Protein AF-A0A8T2UGF9-F1 (afdb_monomer)

Secondary structure (DSSP, 8-state):
--------PPPP----PPTT---SHHHHHHHHHHHHHHHHHHHHHHHSTTGGGS-HHHHHHHHHHHHHHHHHHHHHHHHTT-TT--GGGTTHHHHHHHHHHTTTT-----

InterPro domains:
  IPR011598 Myc-type, basic helix-loop-helix (bHLH) domain [PF00010] (30-71)
  IPR011598 Myc-type, basic helix-loop-helix (bHLH) domain [PS50888] (21-70)
  IPR011598 Myc-type, basic helix-loop-helix (bHLH) domain [SM00353] (27-76)
  IPR036638 Helix-loop-helix DNA-binding domain superfamily [G3DSA:4.10.280.10] (16-81)
  IPR036638 Helix-loop-helix DNA-binding domain superfamily [SSF47459] (25-80)
  IPR045843 Transcription factor IND-like [PTHR45914] (6-81)

pLDDT: mean 74.09, std 18.33, range [36.03, 96.44]

Solvent-accessible surface area (backbone atoms only — not comparable to full-atom values): 7096 Å² total; per-residue (Å²): 133,89,77,89,83,79,84,82,74,79,74,79,77,76,75,77,72,68,87,90,64,71,84,48,70,67,50,47,51,52,48,54,54,51,50,57,51,51,53,52,51,56,55,49,33,74,75,34,86,78,26,82,83,47,55,74,68,59,35,55,53,51,43,55,53,50,53,53,49,52,50,49,55,50,47,54,65,51,48,77,72,40,94,76,68,7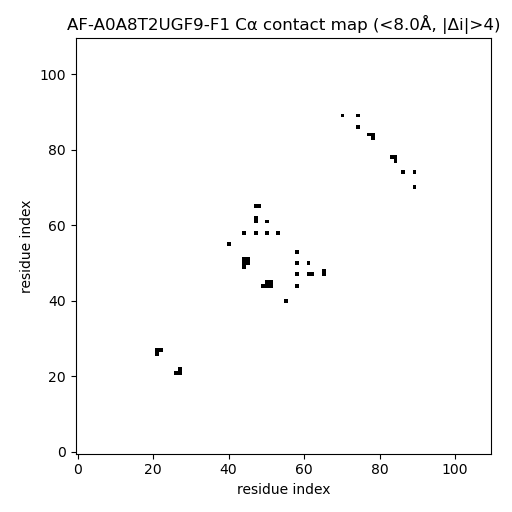1,83,55,79,73,54,55,56,56,60,54,56,58,60,56,64,74,64,77,76,85,79,82,87,128

Structure (mmCIF, N/CA/C/O backbone):
data_AF-A0A8T2UGF9-F1
#
_entry.id   AF-A0A8T2UGF9-F1
#
loop_
_atom_site.group_PDB
_atom_site.id
_atom_site.type_symbol
_atom_site.label_atom_id
_atom_site.label_alt_id
_atom_site.label_comp_id
_atom_site.label_asym_id
_atom_site.label_entity_id
_atom_site.label_seq_id
_atom_site.pdbx_PDB_ins_code
_atom_site.Cartn_x
_atom_site.Cartn_y
_atom_site.Cartn_z
_atom_site.occupancy
_atom_site.B_iso_or_equiv
_atom_site.auth_seq_id
_atom_site.auth_comp_id
_atom_site.auth_asym_id
_atom_site.auth_atom_id
_atom_site.pdbx_PDB_model_num
ATOM 1 N N . MET A 1 1 ? 39.434 -21.240 -66.856 1.00 39.94 1 MET A N 1
ATOM 2 C CA . MET A 1 1 ? 39.458 -20.000 -66.053 1.00 39.94 1 MET A CA 1
ATOM 3 C C . MET A 1 1 ? 37.994 -19.641 -65.852 1.00 39.94 1 MET A C 1
ATOM 5 O O . MET A 1 1 ? 37.311 -19.558 -66.860 1.00 39.94 1 MET A O 1
ATOM 9 N N . GLN A 1 2 ? 37.458 -19.944 -64.661 1.00 36.03 2 GLN A N 1
ATOM 10 C CA . GLN A 1 2 ? 37.145 -18.942 -63.613 1.00 36.03 2 GLN A CA 1
ATOM 11 C C . GLN A 1 2 ? 35.911 -18.123 -64.057 1.00 36.03 2 GLN A C 1
ATOM 13 O O . GLN A 1 2 ? 35.938 -17.584 -65.153 1.00 36.03 2 GLN A O 1
ATOM 18 N N . GLU A 1 3 ? 34.767 -18.060 -63.375 1.00 44.41 3 GLU A N 1
ATOM 19 C CA . GLU A 1 3 ? 34.441 -18.090 -61.937 1.00 44.41 3 GLU A CA 1
ATOM 20 C C . GLU A 1 3 ? 32.901 -18.277 -61.810 1.00 44.41 3 GLU A C 1
ATOM 22 O O . GLU A 1 3 ? 32.143 -17.69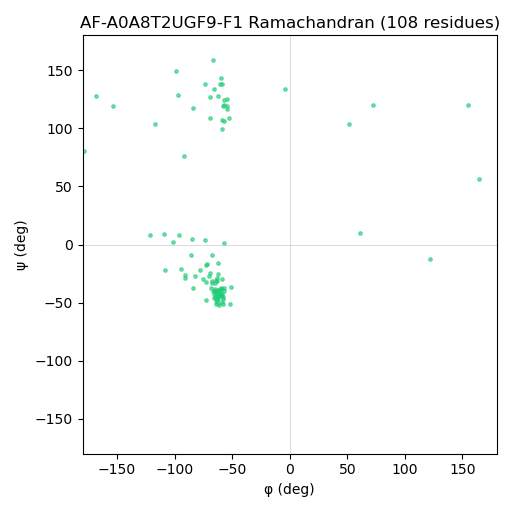3 -62.582 1.00 44.41 3 GLU A O 1
ATOM 27 N N . GLU A 1 4 ? 32.419 -19.261 -61.040 1.00 52.06 4 GLU A N 1
ATOM 28 C CA . GLU A 1 4 ? 31.594 -19.083 -59.820 1.00 52.06 4 GLU A CA 1
ATOM 29 C C . GLU A 1 4 ? 31.357 -17.625 -59.376 1.00 52.06 4 GLU A C 1
ATOM 31 O O . GLU A 1 4 ? 32.304 -16.862 -59.246 1.00 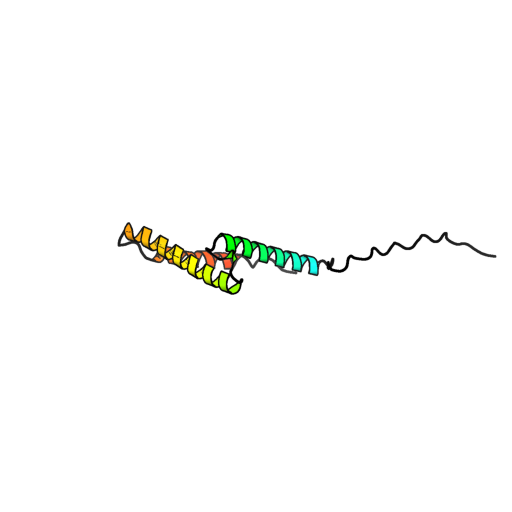52.06 4 GLU A O 1
ATOM 36 N N . ASP A 1 5 ? 30.110 -17.266 -59.051 1.00 42.59 5 ASP A N 1
ATOM 37 C CA . ASP A 1 5 ? 29.716 -16.895 -57.675 1.00 42.59 5 ASP A CA 1
ATOM 38 C C . ASP A 1 5 ? 28.488 -15.955 -57.631 1.00 42.59 5 ASP A C 1
ATOM 40 O O . ASP A 1 5 ? 28.465 -14.843 -58.154 1.00 42.59 5 ASP A O 1
ATOM 44 N N . SER A 1 6 ? 27.452 -16.469 -56.963 1.00 50.06 6 SER A N 1
ATOM 45 C CA . SER A 1 6 ? 26.598 -15.773 -55.994 1.00 50.06 6 SER A CA 1
ATOM 46 C C . SER A 1 6 ? 25.957 -14.427 -56.371 1.00 50.06 6 SER A C 1
ATOM 48 O O . SER A 1 6 ? 26.525 -13.344 -56.243 1.00 50.06 6 SER A O 1
ATOM 50 N N . VAL A 1 7 ? 24.654 -14.481 -56.669 1.00 63.22 7 VAL A N 1
ATOM 51 C CA . VAL A 1 7 ? 23.761 -13.323 -56.505 1.00 63.22 7 VAL A CA 1
ATOM 52 C C . VAL A 1 7 ? 23.825 -12.870 -55.036 1.00 63.22 7 VAL A C 1
ATOM 54 O O . VAL A 1 7 ? 23.455 -13.653 -54.154 1.00 63.22 7 VAL A O 1
ATOM 57 N N . PRO A 1 8 ? 24.228 -11.623 -54.725 1.00 57.78 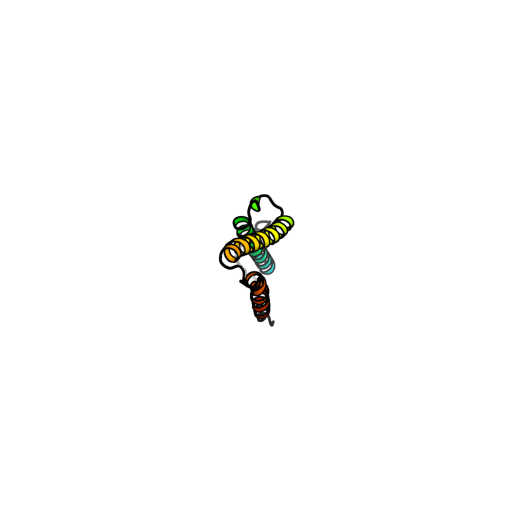8 PRO A N 1
ATOM 58 C CA . PRO A 1 8 ? 24.304 -11.172 -53.346 1.00 57.78 8 PRO A CA 1
ATOM 59 C C . PRO A 1 8 ? 22.888 -11.037 -52.778 1.00 57.78 8 PRO A C 1
ATOM 61 O O . PRO A 1 8 ? 22.124 -10.135 -53.129 1.00 57.78 8 PRO A O 1
ATOM 64 N N . LYS A 1 9 ? 22.522 -11.952 -51.875 1.00 60.22 9 LYS A N 1
ATOM 65 C CA . LYS A 1 9 ? 21.305 -11.844 -51.065 1.00 60.22 9 LYS A CA 1
ATOM 66 C C . LYS A 1 9 ? 21.422 -10.582 -50.197 1.00 60.22 9 LYS A C 1
ATOM 68 O O . LYS A 1 9 ? 22.434 -10.434 -49.506 1.00 60.22 9 LYS A O 1
ATOM 73 N N . PRO A 1 10 ? 20.429 -9.674 -50.203 1.00 67.06 10 PRO A N 1
ATOM 74 C CA . PRO A 1 10 ? 20.515 -8.443 -49.429 1.00 67.06 10 PRO A CA 1
ATOM 75 C C . PRO A 1 10 ? 20.703 -8.772 -47.938 1.00 67.06 10 PRO A C 1
ATOM 77 O O . PRO A 1 10 ? 20.065 -9.704 -47.433 1.00 67.06 10 PRO A O 1
ATOM 80 N N . PRO A 1 11 ? 21.580 -8.041 -47.225 1.00 66.94 11 PRO A N 1
ATOM 81 C CA . PRO A 1 11 ? 21.839 -8.296 -45.817 1.00 66.94 11 PRO A CA 1
ATOM 82 C C . PRO A 1 11 ? 20.539 -8.148 -45.015 1.00 66.94 11 PRO A C 1
ATOM 84 O O . PRO A 1 11 ? 19.732 -7.265 -45.326 1.00 66.94 11 PRO A O 1
ATOM 87 N N . PRO A 1 12 ? 20.317 -8.977 -43.976 1.00 62.41 12 PRO A N 1
ATOM 88 C CA . PRO A 1 12 ? 19.142 -8.853 -43.128 1.00 62.41 12 PRO A CA 1
ATOM 89 C C . PRO A 1 12 ? 19.089 -7.426 -42.595 1.00 62.41 12 PRO A C 1
ATOM 91 O O . PRO A 1 12 ? 20.018 -6.955 -41.932 1.00 62.41 12 PRO A O 1
ATOM 94 N N . THR A 1 13 ? 18.006 -6.723 -42.924 1.00 59.66 13 THR A N 1
ATOM 95 C CA . THR A 1 13 ? 17.740 -5.377 -42.435 1.00 59.66 13 THR A CA 1
ATOM 96 C C . THR A 1 13 ? 17.841 -5.415 -40.918 1.00 59.66 13 THR A C 1
ATOM 98 O O . THR A 1 13 ? 16.996 -6.020 -40.254 1.00 59.66 13 THR A O 1
ATOM 101 N N . LYS A 1 14 ? 18.899 -4.815 -40.360 1.00 61.19 14 LYS A N 1
ATOM 102 C CA . LYS A 1 14 ? 19.040 -4.629 -38.917 1.00 61.19 14 LYS A CA 1
ATOM 103 C C . LYS A 1 14 ? 17.840 -3.804 -38.476 1.00 61.19 14 LYS A C 1
ATOM 105 O O . LYS A 1 14 ? 17.819 -2.590 -38.668 1.00 61.19 14 LYS A O 1
ATOM 110 N N . VAL A 1 15 ? 16.821 -4.474 -37.939 1.00 62.56 15 VAL A N 1
ATOM 111 C CA . VAL A 1 15 ? 15.660 -3.827 -37.337 1.00 62.56 15 VAL A CA 1
ATOM 112 C C . VAL A 1 15 ? 16.222 -2.921 -36.255 1.00 62.56 15 VAL A C 1
ATOM 114 O O . VAL A 1 15 ? 16.745 -3.387 -35.240 1.00 62.56 15 VAL A O 1
ATOM 117 N N . ARG A 1 16 ? 16.205 -1.615 -36.523 1.00 60.06 16 ARG A N 1
ATOM 118 C CA . ARG A 1 16 ? 16.650 -0.599 -35.582 1.00 60.06 16 ARG A CA 1
ATOM 119 C C . ARG A 1 16 ? 15.791 -0.762 -34.340 1.00 60.06 16 ARG A C 1
ATOM 121 O O . ARG A 1 16 ? 14.595 -0.478 -34.368 1.00 60.06 16 ARG A O 1
ATOM 128 N N . ARG A 1 17 ? 16.388 -1.299 -33.274 1.00 60.88 17 ARG A N 1
ATOM 129 C CA . ARG A 1 17 ? 15.694 -1.470 -32.001 1.00 60.88 17 ARG A CA 1
ATOM 130 C C . ARG A 1 17 ? 15.200 -0.090 -31.579 1.00 60.88 17 ARG A C 1
ATOM 132 O O . ARG A 1 17 ? 15.985 0.857 -31.551 1.00 60.88 17 ARG A O 1
ATOM 139 N N . LYS A 1 18 ? 13.893 0.039 -31.331 1.00 60.62 18 LYS A N 1
ATOM 140 C CA . LYS A 1 18 ? 13.308 1.278 -30.810 1.00 60.62 18 LYS A CA 1
ATOM 141 C C . LYS A 1 18 ? 14.068 1.629 -29.529 1.00 60.62 18 LYS A C 1
ATOM 143 O O . LYS A 1 18 ? 14.084 0.843 -28.584 1.00 60.62 18 LYS A O 1
ATOM 148 N N . HIS A 1 19 ? 14.756 2.768 -29.542 1.00 54.19 19 HIS A N 1
ATOM 149 C CA . HIS A 1 19 ? 15.461 3.285 -28.375 1.00 54.19 19 HIS A CA 1
ATOM 150 C C . HIS A 1 19 ? 14.474 3.384 -27.203 1.00 54.19 19 HIS A C 1
ATOM 152 O O . HIS A 1 19 ? 13.421 4.000 -27.344 1.00 54.19 19 HIS A O 1
ATOM 158 N N . GLY A 1 20 ? 14.808 2.764 -26.067 1.00 64.81 20 GLY A N 1
ATOM 159 C CA . GLY A 1 20 ? 14.108 2.971 -24.794 1.00 64.81 20 GLY A CA 1
ATOM 160 C C . GLY A 1 20 ? 13.493 1.736 -24.132 1.00 64.81 20 GLY A C 1
ATOM 161 O O . GLY A 1 20 ? 13.142 1.812 -22.960 1.00 64.81 20 GLY A O 1
ATOM 162 N N . THR A 1 21 ? 13.387 0.587 -24.806 1.00 63.97 21 THR A N 1
ATOM 163 C CA . THR A 1 21 ? 12.919 -0.653 -24.158 1.00 63.97 21 THR A CA 1
ATOM 164 C C . THR A 1 21 ? 14.032 -1.681 -24.192 1.00 63.97 21 THR A C 1
ATOM 166 O O . THR A 1 21 ? 14.326 -2.265 -25.234 1.00 63.97 21 THR A O 1
ATOM 169 N N . ALA A 1 22 ? 14.691 -1.874 -23.052 1.00 69.75 22 ALA A N 1
ATOM 170 C CA . ALA A 1 22 ? 15.589 -3.001 -22.891 1.00 69.75 22 ALA A CA 1
ATOM 171 C C . ALA A 1 22 ? 14.771 -4.286 -23.134 1.00 69.75 22 ALA A C 1
ATOM 173 O O . ALA A 1 22 ? 13.737 -4.510 -22.508 1.00 69.75 22 ALA A O 1
ATOM 174 N N . MET A 1 23 ? 15.174 -5.057 -24.146 1.00 79.50 23 MET A N 1
ATOM 175 C CA . MET A 1 23 ? 14.538 -6.327 -24.533 1.00 79.50 23 MET A CA 1
ATOM 176 C C . MET A 1 23 ? 15.261 -7.526 -23.913 1.00 79.50 23 MET A C 1
ATOM 178 O O . MET A 1 23 ? 15.016 -8.667 -24.293 1.00 79.50 23 MET A O 1
ATOM 182 N N . ASP A 1 24 ? 16.208 -7.258 -23.019 1.00 86.81 24 ASP A N 1
ATOM 183 C CA . ASP A 1 24 ? 16.960 -8.293 -22.335 1.00 86.81 24 ASP A CA 1
ATOM 184 C C . ASP A 1 24 ? 16.069 -8.969 -21.271 1.00 86.81 24 ASP A C 1
ATOM 186 O O . ASP A 1 24 ? 15.346 -8.256 -20.560 1.00 86.81 24 ASP A O 1
ATOM 190 N N . PRO A 1 25 ? 16.100 -10.306 -21.125 1.00 86.75 25 PRO A N 1
ATOM 191 C CA . PRO A 1 25 ? 15.287 -11.020 -20.141 1.00 86.75 25 PRO A CA 1
ATOM 192 C C . PRO A 1 25 ? 15.402 -10.465 -18.715 1.00 86.75 25 PRO A C 1
ATOM 194 O O . PRO A 1 25 ? 14.393 -10.375 -18.012 1.00 86.75 25 PRO A O 1
ATOM 197 N N . GLN A 1 26 ? 16.589 -10.018 -18.292 1.00 90.44 26 GLN A N 1
ATOM 198 C CA . GLN A 1 26 ? 16.809 -9.428 -16.970 1.00 90.44 26 GLN A CA 1
ATOM 199 C C . GLN A 1 26 ? 16.079 -8.091 -16.826 1.00 90.44 26 GLN A C 1
ATOM 201 O O . GLN A 1 26 ? 15.477 -7.808 -15.788 1.00 90.44 26 GLN A O 1
ATOM 206 N N . SER A 1 27 ? 16.088 -7.273 -17.877 1.00 90.50 27 SER A N 1
ATOM 207 C CA . SER A 1 27 ? 15.384 -5.989 -17.887 1.00 90.50 27 SER A CA 1
ATOM 208 C C . SER A 1 27 ? 13.860 -6.148 -17.881 1.00 90.50 27 SER A C 1
ATOM 210 O O . SER A 1 27 ? 13.167 -5.412 -17.173 1.00 90.50 27 SER A O 1
ATOM 212 N N . ILE A 1 28 ? 13.341 -7.158 -18.588 1.00 89.06 28 ILE A N 1
ATOM 213 C CA . ILE A 1 28 ? 11.921 -7.532 -18.572 1.00 89.06 28 ILE A CA 1
ATOM 214 C C . ILE A 1 28 ? 11.531 -8.013 -17.171 1.00 89.06 28 ILE A C 1
ATOM 216 O O . ILE A 1 28 ? 10.574 -7.503 -16.593 1.00 89.06 28 ILE A O 1
ATOM 220 N N . ALA A 1 29 ? 12.319 -8.912 -16.573 1.00 92.62 29 ALA A N 1
ATOM 221 C CA . ALA A 1 29 ? 12.089 -9.391 -15.212 1.00 92.62 29 ALA A CA 1
ATOM 222 C C . ALA A 1 29 ? 12.094 -8.246 -14.183 1.00 92.62 29 ALA A C 1
ATOM 224 O O . ALA A 1 29 ? 11.225 -8.187 -13.310 1.00 92.62 29 ALA A O 1
ATOM 225 N N . ALA A 1 30 ? 13.033 -7.302 -14.293 1.00 94.06 30 ALA A N 1
ATOM 226 C CA . ALA A 1 30 ? 13.086 -6.124 -13.430 1.00 94.06 30 ALA A CA 1
ATOM 227 C C . ALA A 1 30 ? 11.838 -5.238 -13.580 1.00 94.06 30 ALA A C 1
ATOM 229 O O . ALA A 1 30 ? 11.295 -4.766 -12.578 1.00 94.06 30 ALA A O 1
ATOM 230 N N . ARG A 1 31 ? 11.347 -5.044 -14.809 1.00 93.75 31 ARG A N 1
ATOM 231 C CA . ARG A 1 31 ? 10.110 -4.305 -15.079 1.00 93.75 31 ARG A CA 1
ATOM 232 C C . ARG A 1 31 ? 8.899 -4.984 -14.442 1.00 93.75 31 ARG A C 1
ATOM 234 O O . ARG A 1 31 ? 8.187 -4.329 -13.690 1.00 93.75 31 ARG A O 1
ATOM 241 N N . THR A 1 32 ? 8.721 -6.287 -14.650 1.00 93.94 32 THR A N 1
ATOM 242 C CA . THR A 1 32 ? 7.610 -7.042 -14.051 1.00 93.94 32 THR A CA 1
ATOM 243 C C . THR A 1 32 ? 7.643 -6.992 -12.521 1.00 93.94 32 THR A C 1
ATOM 245 O O . THR A 1 32 ? 6.599 -6.864 -11.886 1.00 93.94 32 THR A O 1
ATOM 248 N N . ARG A 1 33 ? 8.830 -7.035 -11.895 1.00 95.44 33 ARG A N 1
ATOM 249 C CA . ARG A 1 33 ? 8.966 -6.845 -10.436 1.00 95.44 33 ARG A CA 1
ATOM 250 C C . ARG A 1 33 ? 8.464 -5.468 -9.989 1.00 95.44 33 ARG A C 1
ATOM 252 O O . ARG A 1 33 ? 7.748 -5.385 -8.994 1.00 95.44 33 ARG A O 1
ATOM 259 N N . ARG A 1 34 ? 8.810 -4.403 -10.722 1.00 95.56 34 ARG A N 1
ATOM 260 C CA . ARG A 1 34 ? 8.348 -3.033 -10.434 1.00 95.56 34 ARG A CA 1
ATOM 261 C C . ARG A 1 34 ? 6.843 -2.883 -10.632 1.00 95.56 34 ARG A C 1
ATOM 263 O O . ARG A 1 34 ? 6.199 -2.293 -9.778 1.00 95.56 34 ARG A O 1
ATOM 270 N N . GLU A 1 35 ? 6.289 -3.450 -11.700 1.00 96.19 35 GLU A N 1
ATOM 271 C CA . GLU A 1 35 ? 4.844 -3.440 -11.970 1.00 96.19 35 GLU A CA 1
ATOM 272 C C . GLU A 1 35 ? 4.074 -4.110 -10.824 1.00 96.19 35 GLU A C 1
ATOM 274 O O . GLU A 1 35 ? 3.208 -3.478 -10.225 1.00 96.19 35 GLU A O 1
ATOM 279 N N . ARG A 1 36 ? 4.497 -5.309 -10.395 1.00 96.25 36 ARG A N 1
ATOM 280 C CA . ARG A 1 36 ? 3.916 -5.994 -9.224 1.00 96.25 36 ARG A CA 1
ATOM 281 C C . ARG A 1 36 ? 3.990 -5.155 -7.949 1.00 96.25 36 ARG A C 1
ATOM 283 O O . ARG A 1 36 ? 3.052 -5.164 -7.157 1.00 96.25 36 ARG A O 1
ATOM 290 N N . PHE A 1 37 ? 5.101 -4.452 -7.722 1.00 94.88 37 PHE A N 1
ATOM 291 C CA . PHE A 1 37 ? 5.221 -3.549 -6.578 1.00 94.88 37 PHE A CA 1
ATOM 292 C C . PHE A 1 37 ? 4.218 -2.395 -6.688 1.00 94.88 37 P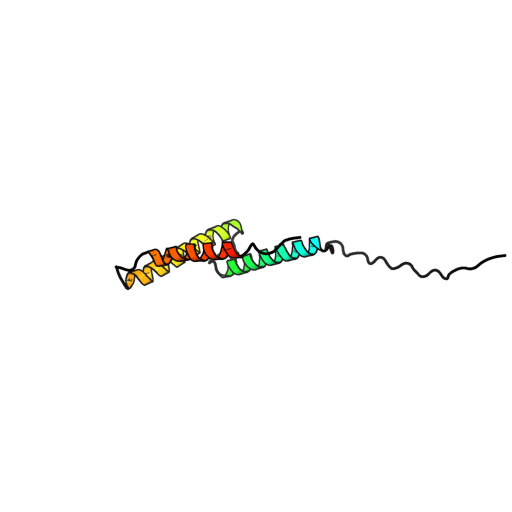HE A C 1
ATOM 294 O O . PHE A 1 37 ? 3.437 -2.177 -5.766 1.00 94.88 37 PHE A O 1
ATOM 301 N N . SER A 1 38 ? 4.175 -1.706 -7.829 1.00 95.44 38 SER A N 1
ATOM 302 C CA . SER A 1 38 ? 3.244 -0.602 -8.072 1.00 95.44 38 SER A CA 1
ATOM 303 C C . SER A 1 38 ? 1.777 -1.016 -7.940 1.00 95.44 38 SER A C 1
ATOM 305 O O . SER A 1 38 ? 0.994 -0.259 -7.373 1.00 95.44 38 SER A O 1
ATOM 307 N N . ASP A 1 39 ? 1.401 -2.211 -8.390 1.00 96.44 39 ASP A N 1
ATOM 308 C CA . ASP A 1 39 ? 0.032 -2.720 -8.265 1.00 96.44 39 ASP A CA 1
ATOM 309 C C . ASP A 1 39 ? -0.372 -2.941 -6.803 1.00 96.44 39 ASP A C 1
ATOM 311 O O . ASP A 1 39 ? -1.484 -2.590 -6.393 1.00 96.44 39 ASP A O 1
ATOM 315 N N . ARG A 1 40 ? 0.550 -3.458 -5.981 1.00 95.06 40 ARG A N 1
ATOM 316 C CA . ARG A 1 40 ? 0.331 -3.613 -4.535 1.00 95.06 40 ARG A CA 1
ATOM 317 C C . ARG A 1 40 ? 0.169 -2.261 -3.846 1.00 95.06 40 ARG A C 1
ATOM 319 O O . ARG A 1 40 ? -0.733 -2.115 -3.028 1.00 95.06 40 ARG A O 1
ATOM 326 N N . ILE A 1 41 ? 0.974 -1.264 -4.221 1.00 95.00 41 ILE A N 1
ATOM 327 C CA . ILE A 1 41 ? 0.846 0.105 -3.698 1.00 95.00 41 ILE A CA 1
ATOM 328 C C . ILE A 1 41 ? -0.502 0.721 -4.094 1.00 95.00 41 ILE A C 1
ATOM 330 O O . ILE A 1 41 ? -1.196 1.252 -3.235 1.00 95.00 41 ILE A O 1
ATOM 334 N N . ARG A 1 42 ? -0.940 0.579 -5.352 1.00 94.25 42 ARG A N 1
ATOM 335 C CA . ARG A 1 42 ? -2.264 1.061 -5.799 1.00 94.25 42 ARG A CA 1
ATOM 336 C C . ARG A 1 42 ? -3.415 0.388 -5.060 1.00 94.25 42 ARG A C 1
ATOM 338 O O . ARG A 1 42 ? -4.409 1.032 -4.742 1.00 94.25 42 ARG A O 1
ATOM 345 N N . THR A 1 43 ? -3.298 -0.913 -4.805 1.00 95.06 43 THR A N 1
ATOM 346 C CA . THR A 1 43 ? -4.299 -1.652 -4.025 1.00 95.06 43 THR A CA 1
ATOM 347 C C . THR A 1 43 ? -4.363 -1.110 -2.603 1.00 95.06 43 THR A C 1
ATOM 349 O O . THR A 1 43 ? -5.451 -0.836 -2.105 1.00 95.06 43 THR A O 1
ATOM 352 N N . LEU A 1 44 ? -3.206 -0.875 -1.984 1.00 94.88 44 LEU A N 1
ATOM 353 C CA . LEU A 1 44 ? -3.122 -0.302 -0.647 1.00 94.88 44 LEU A CA 1
ATOM 354 C C . LEU A 1 44 ? -3.741 1.103 -0.572 1.00 94.88 44 LEU A C 1
ATOM 356 O O . LEU A 1 44 ? -4.517 1.378 0.338 1.00 94.88 44 LEU A O 1
ATOM 360 N N . GLN A 1 45 ? -3.490 1.956 -1.570 1.00 94.31 45 GLN A N 1
ATOM 361 C CA . GLN A 1 45 ? -4.069 3.304 -1.648 1.00 94.31 45 GLN A CA 1
ATOM 362 C C . GLN A 1 45 ? -5.603 3.319 -1.658 1.00 94.31 45 GLN A C 1
ATOM 364 O O . GLN A 1 45 ? -6.201 4.275 -1.181 1.00 94.31 45 GLN A O 1
ATOM 369 N N . ARG A 1 46 ? -6.253 2.274 -2.184 1.00 93.25 46 ARG A N 1
ATOM 370 C CA . ARG A 1 46 ? -7.724 2.166 -2.200 1.00 93.25 46 ARG A CA 1
ATOM 371 C C . ARG A 1 46 ? -8.315 1.752 -0.855 1.00 93.25 46 ARG A C 1
ATOM 373 O O . ARG A 1 46 ? -9.500 1.968 -0.631 1.00 93.25 46 ARG A O 1
ATOM 380 N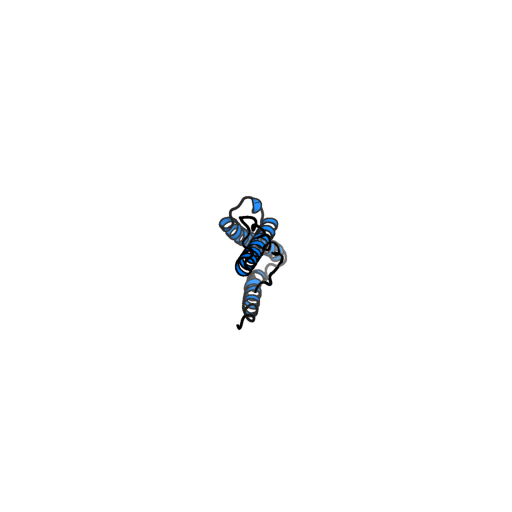 N . LEU A 1 47 ? -7.515 1.117 -0.002 1.00 93.75 47 LEU A N 1
ATOM 381 C CA . LEU A 1 47 ? -7.943 0.629 1.309 1.00 93.75 47 LEU A CA 1
ATOM 382 C C . LEU A 1 47 ? -7.724 1.668 2.408 1.00 93.75 47 LEU A C 1
ATOM 384 O O . LEU A 1 47 ? -8.440 1.661 3.404 1.00 93.75 47 LEU A O 1
ATOM 388 N N . VAL A 1 48 ? -6.730 2.539 2.239 1.00 91.25 48 VAL A N 1
ATOM 389 C CA . VAL A 1 48 ? -6.333 3.514 3.255 1.00 91.25 48 VAL A CA 1
ATOM 390 C C . VAL A 1 48 ? -6.984 4.868 2.957 1.00 91.25 48 VAL A C 1
ATOM 392 O O . VAL A 1 48 ? -6.856 5.381 1.841 1.00 91.25 48 VAL A O 1
ATOM 395 N N . PRO A 1 49 ? -7.663 5.490 3.933 1.00 90.56 49 PRO A N 1
ATOM 396 C CA . PRO A 1 49 ? -8.254 6.808 3.742 1.00 90.56 49 PRO A CA 1
ATOM 397 C C . PRO A 1 49 ? -7.177 7.846 3.396 1.00 90.56 49 PRO A C 1
ATOM 399 O O . PRO A 1 49 ? -6.101 7.858 3.982 1.00 90.56 49 PRO A O 1
ATOM 402 N N . ASN A 1 50 ? -7.473 8.735 2.443 1.00 88.38 50 ASN A N 1
ATOM 403 C CA . ASN A 1 50 ? -6.589 9.821 1.981 1.00 88.38 50 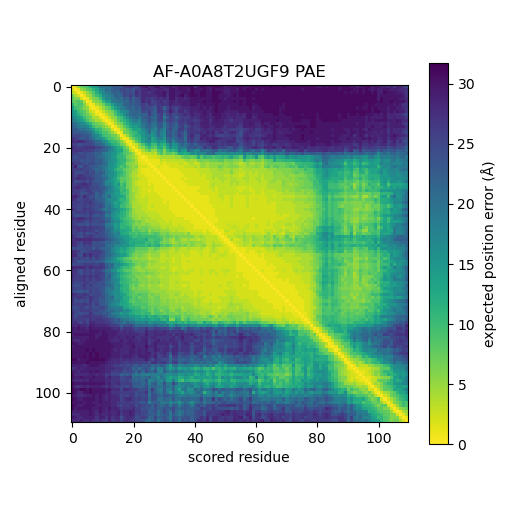ASN A CA 1
ATOM 404 C C . ASN A 1 50 ? -5.233 9.399 1.369 1.00 88.38 50 ASN A C 1
ATOM 406 O O . ASN A 1 50 ? -4.404 10.263 1.079 1.00 88.38 50 ASN A O 1
ATOM 410 N N . ALA A 1 51 ? -5.007 8.112 1.099 1.00 87.44 51 ALA A N 1
ATOM 411 C CA . ALA A 1 51 ? -3.707 7.609 0.652 1.00 87.44 51 ALA A CA 1
ATOM 412 C C . ALA A 1 51 ? -3.310 7.964 -0.792 1.00 87.44 51 ALA A C 1
ATOM 414 O O . ALA A 1 51 ? -2.129 7.906 -1.132 1.00 87.44 51 ALA A O 1
ATOM 415 N N . GLU A 1 52 ? -4.255 8.363 -1.645 1.00 87.19 52 GLU A N 1
ATOM 416 C CA . GLU A 1 52 ? -3.986 8.719 -3.049 1.00 87.19 52 GLU A CA 1
ATOM 417 C C . GLU A 1 52 ? -3.038 9.923 -3.196 1.00 87.19 52 GLU A C 1
ATOM 419 O O . GLU A 1 52 ? -2.332 10.053 -4.194 1.00 87.19 52 GLU A O 1
ATOM 424 N N . ARG A 1 53 ? -2.990 10.797 -2.184 1.00 87.81 53 ARG A N 1
ATOM 425 C CA . ARG A 1 53 ? -2.214 12.047 -2.204 1.00 87.81 53 ARG A CA 1
ATOM 426 C C . ARG A 1 53 ? -0.892 11.960 -1.438 1.00 87.81 53 ARG A C 1
ATOM 428 O O . ARG A 1 53 ? -0.204 12.972 -1.324 1.00 87.81 53 ARG A O 1
ATOM 435 N N . LEU A 1 54 ? -0.561 10.794 -0.887 1.00 91.56 54 LEU A N 1
ATOM 436 C CA . LEU A 1 54 ? 0.607 10.595 -0.030 1.00 91.56 54 LEU A CA 1
ATOM 437 C C . LEU A 1 54 ? 1.772 9.988 -0.804 1.00 91.56 54 LEU A C 1
ATOM 439 O O . LEU A 1 54 ? 1.584 9.191 -1.726 1.00 91.56 54 LEU A O 1
ATOM 443 N N . ASP A 1 55 ? 2.989 10.321 -0.384 1.00 94.56 55 ASP A N 1
ATOM 444 C CA . ASP A 1 55 ? 4.174 9.581 -0.798 1.00 94.56 55 ASP A CA 1
ATOM 445 C C . ASP A 1 55 ? 4.158 8.157 -0.220 1.00 94.56 55 ASP A C 1
ATOM 447 O O . ASP A 1 55 ? 3.487 7.868 0.773 1.00 94.56 55 ASP A O 1
ATOM 451 N N . THR A 1 56 ? 4.915 7.247 -0.836 1.00 93.44 56 THR A N 1
ATOM 452 C CA . THR A 1 56 ? 4.922 5.831 -0.448 1.00 93.44 56 THR A CA 1
ATOM 453 C C . THR A 1 56 ? 5.286 5.625 1.021 1.00 93.44 56 THR A C 1
ATOM 455 O O . THR A 1 56 ? 4.726 4.740 1.659 1.00 93.44 56 THR A O 1
ATOM 458 N N . VAL A 1 57 ? 6.208 6.417 1.574 1.00 95.31 57 VAL A N 1
ATOM 459 C CA . VAL A 1 57 ? 6.664 6.244 2.959 1.00 95.31 57 VAL A CA 1
ATOM 460 C C . VAL A 1 57 ? 5.571 6.695 3.923 1.00 95.31 57 VAL A C 1
ATOM 462 O O . VAL A 1 57 ? 5.192 5.933 4.813 1.00 95.31 57 VAL A O 1
ATOM 465 N N . SER A 1 58 ? 4.993 7.874 3.695 1.00 94.94 58 SER A N 1
ATOM 466 C CA . SER A 1 58 ? 3.870 8.372 4.494 1.00 94.94 58 SER A CA 1
ATOM 467 C C . SER A 1 58 ? 2.632 7.483 4.380 1.00 94.94 58 SER A C 1
ATOM 469 O O . SER A 1 58 ? 1.978 7.226 5.387 1.00 94.94 58 SER A O 1
ATOM 471 N N . MET A 1 59 ? 2.324 6.949 3.192 1.00 95.88 59 MET A N 1
ATOM 472 C CA . MET A 1 59 ? 1.222 5.999 2.988 1.00 95.88 59 MET A CA 1
ATOM 473 C C . MET A 1 59 ? 1.411 4.734 3.833 1.00 95.88 59 MET A C 1
ATOM 475 O O . MET A 1 59 ? 0.454 4.257 4.444 1.00 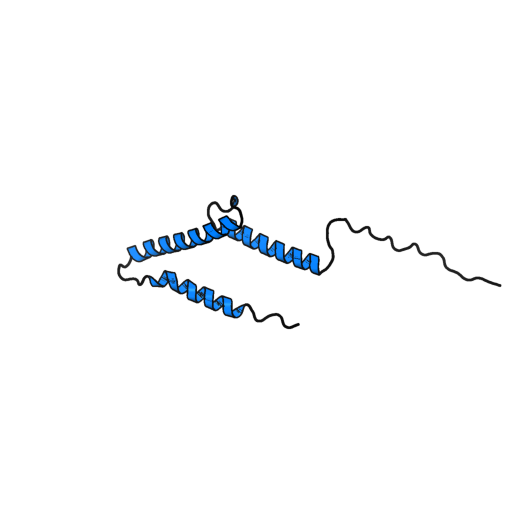95.88 59 MET A O 1
ATOM 479 N N . LEU A 1 60 ? 2.628 4.185 3.897 1.00 96.00 60 LEU A N 1
ATOM 480 C CA . LEU A 1 60 ? 2.913 3.015 4.733 1.00 96.00 60 LEU A CA 1
ATOM 481 C C . LEU A 1 60 ? 2.748 3.334 6.227 1.00 96.00 60 LEU A C 1
ATOM 483 O O . LEU A 1 60 ? 2.192 2.516 6.958 1.00 96.00 60 LEU A O 1
ATOM 487 N N . GLY A 1 61 ? 3.154 4.529 6.667 1.00 93.62 61 GLY A N 1
ATOM 488 C CA . GLY A 1 61 ? 2.912 5.006 8.034 1.00 93.62 61 GLY A CA 1
ATOM 489 C C . GLY A 1 61 ? 1.421 5.114 8.365 1.00 93.62 61 GLY A C 1
ATOM 490 O O . GLY A 1 61 ? 0.949 4.492 9.317 1.00 93.62 61 GLY A O 1
ATOM 491 N N . GLN A 1 62 ? 0.651 5.798 7.515 1.00 93.25 62 GLN A N 1
ATOM 492 C CA . GLN A 1 62 ? -0.797 5.945 7.702 1.00 93.25 62 GLN A CA 1
ATOM 493 C C . GLN A 1 62 ? -1.548 4.614 7.620 1.00 93.25 62 GLN A C 1
ATOM 495 O O . GLN A 1 62 ? -2.552 4.428 8.303 1.00 93.25 62 GLN A O 1
ATOM 500 N N . THR A 1 63 ? -1.057 3.655 6.832 1.00 94.81 63 THR A N 1
ATOM 501 C CA . THR A 1 63 ? -1.616 2.295 6.799 1.00 94.81 63 THR A CA 1
ATOM 502 C C . THR A 1 63 ? -1.565 1.658 8.185 1.00 94.81 63 THR A C 1
ATOM 504 O O . THR A 1 63 ? -2.556 1.093 8.644 1.00 94.81 63 THR A O 1
ATOM 507 N N . LEU A 1 64 ? -0.422 1.756 8.868 1.00 92.44 64 LEU A N 1
ATOM 508 C CA . LEU A 1 64 ? -0.250 1.191 10.204 1.00 92.44 64 LEU A CA 1
ATOM 509 C C . LEU A 1 64 ? -1.195 1.850 11.215 1.00 92.44 64 LEU A C 1
ATOM 511 O O . LEU A 1 64 ? -1.813 1.165 12.030 1.00 92.44 64 LEU A O 1
ATOM 515 N N . GLU A 1 65 ? -1.321 3.172 11.151 1.00 92.25 65 GLU A N 1
ATOM 516 C CA . GLU A 1 65 ? -2.236 3.940 11.996 1.00 92.25 65 GLU A CA 1
ATOM 517 C C . GLU A 1 65 ? -3.694 3.557 11.737 1.00 92.25 65 GLU A C 1
ATOM 519 O O . GLU A 1 65 ? -4.446 3.333 12.686 1.00 92.25 65 GLU A O 1
ATOM 524 N N . TYR A 1 66 ? -4.081 3.385 10.471 1.00 93.94 66 TYR A N 1
ATOM 525 C CA . TYR A 1 66 ? -5.430 2.971 10.106 1.00 93.94 66 TYR A CA 1
ATOM 526 C C . TYR A 1 66 ? -5.756 1.555 10.598 1.00 93.94 66 TYR A C 1
ATOM 528 O O . TYR A 1 66 ? -6.840 1.327 11.129 1.00 93.94 66 TYR A O 1
ATOM 536 N N . VAL A 1 67 ? -4.808 0.615 10.526 1.00 92.00 67 VAL A N 1
ATOM 537 C CA . VAL A 1 67 ? -4.987 -0.736 11.090 1.00 92.00 67 VAL A CA 1
ATOM 538 C C . VAL A 1 67 ? -5.200 -0.680 12.605 1.00 92.00 67 VAL A C 1
ATOM 540 O O . VAL A 1 67 ? -6.121 -1.319 13.113 1.00 92.00 67 VAL A O 1
ATOM 543 N N . ARG A 1 68 ? -4.408 0.120 13.331 1.00 87.50 68 ARG A N 1
ATOM 544 C CA . ARG A 1 68 ? -4.590 0.317 14.783 1.00 87.50 68 ARG A CA 1
ATOM 545 C C . ARG A 1 68 ? -5.943 0.948 15.107 1.00 87.50 68 ARG A C 1
ATOM 547 O O . ARG A 1 68 ? -6.596 0.547 16.066 1.00 87.50 68 ARG A O 1
ATOM 554 N N . PHE A 1 69 ? -6.377 1.911 14.301 1.00 89.75 69 PHE A N 1
ATOM 555 C CA . PHE A 1 69 ? -7.687 2.535 14.444 1.00 89.75 69 PHE A CA 1
ATOM 556 C C . PHE A 1 69 ? -8.824 1.523 14.260 1.00 89.75 69 PHE A C 1
ATOM 558 O O . PHE A 1 69 ? -9.712 1.452 15.105 1.00 89.75 69 PHE A O 1
ATOM 565 N N . LEU A 1 70 ? -8.772 0.693 13.213 1.00 89.62 70 LEU A N 1
ATOM 566 C CA . LEU A 1 70 ? -9.768 -0.358 12.978 1.00 89.62 70 LEU A CA 1
ATOM 567 C C . LEU A 1 70 ? -9.810 -1.371 14.128 1.00 89.62 70 LEU A C 1
ATOM 569 O O . LEU A 1 70 ? -10.888 -1.758 14.571 1.00 89.62 70 LEU A O 1
ATOM 573 N N . GLN A 1 71 ? -8.648 -1.763 14.651 1.00 86.19 71 GLN A N 1
ATOM 574 C CA . GLN A 1 71 ? -8.553 -2.630 15.827 1.00 86.19 71 GLN A CA 1
ATOM 575 C C . GLN A 1 71 ? -9.220 -2.009 17.056 1.00 86.19 71 GLN A C 1
ATOM 577 O O . GLN A 1 71 ? -9.960 -2.693 17.763 1.00 86.19 71 GLN A O 1
ATOM 582 N N . HIS A 1 72 ? -8.997 -0.716 17.297 1.00 86.06 72 HIS A N 1
ATOM 583 C CA . HIS A 1 72 ? -9.643 -0.003 18.393 1.00 86.06 72 HIS A CA 1
ATOM 584 C C . HIS A 1 72 ? -11.163 0.076 18.198 1.00 86.06 72 HIS A C 1
ATOM 586 O O . HIS A 1 72 ? -11.899 -0.250 19.120 1.00 86.06 72 HIS A O 1
ATOM 592 N N . GLN A 1 73 ? -11.648 0.403 16.996 1.00 89.19 73 GLN A N 1
ATOM 593 C CA . GLN A 1 73 ? -13.087 0.422 16.707 1.00 89.19 73 GLN A CA 1
ATOM 594 C C . GLN A 1 73 ? -13.751 -0.934 16.953 1.00 89.19 73 GLN A C 1
ATOM 596 O O . GLN A 1 73 ? -14.813 -1.006 17.566 1.00 89.19 73 GLN A O 1
ATOM 601 N N . VAL A 1 74 ? -13.117 -2.014 16.494 1.00 84.81 74 VAL A N 1
ATOM 602 C CA . VAL A 1 74 ? -13.553 -3.384 16.771 1.00 84.81 74 VAL A CA 1
ATOM 603 C C . VAL A 1 74 ? -13.594 -3.604 18.282 1.00 84.81 74 VAL A C 1
ATOM 605 O O . VAL A 1 74 ? -14.632 -3.984 18.812 1.00 84.81 74 VAL A O 1
ATOM 608 N N . SER A 1 75 ? -12.510 -3.289 18.990 1.00 80.88 75 SER A N 1
ATOM 609 C CA . SER A 1 75 ? -12.437 -3.410 20.446 1.00 80.88 75 SER A CA 1
ATOM 610 C C . SER A 1 75 ? -13.600 -2.702 21.146 1.00 80.88 75 SER A C 1
ATOM 612 O O . SER A 1 75 ? -14.294 -3.346 21.925 1.00 80.88 75 SER A O 1
ATOM 614 N N . GLU A 1 76 ? -13.872 -1.436 20.840 1.00 80.19 76 GLU A N 1
ATOM 615 C CA . GLU A 1 76 ? -14.969 -0.673 21.453 1.00 80.19 76 GLU A CA 1
ATOM 616 C C . GLU A 1 76 ? -16.339 -1.328 21.213 1.00 80.19 76 GLU A C 1
ATOM 618 O O . GLU A 1 76 ? -17.136 -1.482 22.140 1.00 80.19 76 GLU A O 1
ATOM 623 N N . LEU A 1 77 ? -16.602 -1.786 19.983 1.00 82.12 77 LEU A N 1
ATOM 624 C CA . LEU A 1 77 ? -17.861 -2.452 19.633 1.00 82.12 77 LEU A CA 1
ATOM 625 C C . LEU A 1 77 ? -18.051 -3.792 20.362 1.00 82.12 77 LEU A C 1
ATOM 627 O O . LEU A 1 77 ? -19.185 -4.156 20.676 1.00 82.12 77 LEU A O 1
ATOM 631 N N . TYR A 1 78 ? -16.969 -4.524 20.638 1.00 75.06 78 TYR A N 1
ATOM 632 C CA . TYR A 1 78 ? -17.024 -5.797 21.362 1.00 75.06 78 TYR A CA 1
ATOM 633 C C . TYR A 1 78 ? -17.033 -5.615 22.893 1.00 75.06 78 TYR A C 1
ATOM 635 O O . TYR A 1 78 ? -17.782 -6.316 23.572 1.00 75.06 78 TYR A O 1
ATOM 643 N N . HIS A 1 79 ? -16.293 -4.649 23.453 1.00 64.69 79 HIS A N 1
ATOM 644 C CA . HIS A 1 79 ? -16.282 -4.374 24.902 1.00 64.69 79 HIS A CA 1
ATOM 645 C C . HIS A 1 79 ? -17.598 -3.757 25.399 1.00 64.69 79 HIS A C 1
ATOM 647 O O . HIS A 1 79 ? -17.988 -3.985 26.541 1.00 64.69 79 HIS A O 1
ATOM 653 N N . GLY A 1 80 ? -18.338 -3.043 24.542 1.00 59.25 80 GLY A N 1
ATOM 654 C CA . GLY A 1 80 ? -19.697 -2.585 24.852 1.00 59.25 80 GLY A CA 1
ATOM 655 C C . GLY A 1 80 ? -20.734 -3.712 24.977 1.00 59.25 80 GLY A C 1
ATOM 656 O O . GLY A 1 80 ? -21.863 -3.445 25.390 1.00 59.25 80 GLY A O 1
ATOM 657 N N . LYS A 1 81 ? -20.379 -4.957 24.620 1.00 55.44 81 LYS A N 1
ATOM 658 C CA . LYS A 1 81 ? -21.279 -6.118 24.656 1.00 55.44 81 LYS A CA 1
ATOM 659 C C . LYS A 1 81 ? -20.966 -7.120 25.772 1.00 55.44 81 LYS A C 1
ATOM 661 O O . LYS A 1 81 ? -21.894 -7.798 26.189 1.00 55.44 81 LYS A O 1
ATOM 666 N N . ASP A 1 82 ? -19.740 -7.145 26.304 1.00 49.94 82 ASP A N 1
ATOM 667 C CA . ASP A 1 82 ? -19.356 -7.942 27.479 1.00 49.94 82 ASP A CA 1
ATOM 668 C C . ASP A 1 82 ? -18.155 -7.305 28.222 1.00 49.94 82 ASP A C 1
ATOM 670 O O . ASP A 1 82 ? -17.062 -7.229 27.656 1.00 49.94 82 ASP A O 1
ATOM 674 N N . PRO A 1 83 ? -18.281 -6.908 29.508 1.00 56.50 83 PRO A N 1
ATOM 675 C CA . PRO A 1 83 ? -17.195 -6.277 30.275 1.00 56.50 83 PRO A CA 1
ATOM 676 C C . PRO A 1 83 ? -16.074 -7.245 30.712 1.00 56.50 83 PRO A C 1
ATOM 678 O O . PRO A 1 83 ? -15.170 -6.846 31.442 1.00 56.50 83 PRO A O 1
ATOM 681 N N . ALA A 1 84 ? -16.131 -8.515 30.300 1.00 55.69 84 ALA A N 1
ATOM 682 C CA . ALA A 1 84 ? -15.188 -9.568 30.691 1.00 55.69 84 ALA A CA 1
ATOM 683 C C . ALA A 1 84 ? -14.469 -10.227 29.498 1.00 55.69 84 ALA A C 1
ATOM 685 O O . ALA A 1 84 ? -13.781 -11.235 29.677 1.00 55.69 84 ALA A O 1
ATOM 686 N N . ALA A 1 85 ? -14.622 -9.694 28.280 1.00 54.25 85 ALA A N 1
ATOM 687 C CA . ALA A 1 85 ? -13.921 -10.236 27.124 1.00 54.25 85 ALA A CA 1
ATOM 688 C C . ALA A 1 85 ? -12.411 -9.942 27.236 1.00 54.25 85 ALA A C 1
ATOM 690 O O . ALA A 1 85 ? -12.020 -8.791 27.441 1.00 54.25 85 ALA A O 1
ATOM 691 N N . PRO A 1 86 ? -11.540 -10.957 27.117 1.00 53.50 86 PRO A N 1
ATOM 692 C CA . PRO A 1 86 ? -10.107 -10.739 27.169 1.00 53.50 86 PRO A CA 1
ATOM 693 C C . PRO A 1 86 ? -9.666 -9.901 25.958 1.00 53.50 86 PRO A C 1
ATOM 695 O O . PRO A 1 86 ? -10.024 -10.174 24.813 1.00 53.50 86 PRO A O 1
ATOM 698 N N . SER A 1 87 ? -8.836 -8.890 26.216 1.00 58.53 87 SER A N 1
ATOM 699 C CA . SER A 1 87 ? -8.207 -7.970 25.252 1.00 58.53 87 SER A CA 1
ATOM 700 C C . SER A 1 87 ? -7.353 -8.647 24.159 1.00 58.53 87 SER A C 1
ATOM 702 O O . SER A 1 87 ? -6.768 -7.983 23.304 1.00 58.53 87 SER A O 1
ATOM 704 N N . ASN A 1 88 ? -7.283 -9.978 24.156 1.00 54.88 88 ASN A N 1
ATOM 705 C CA . ASN A 1 88 ? -6.391 -10.808 23.353 1.00 54.88 88 ASN A CA 1
ATOM 706 C C . ASN A 1 88 ? -6.919 -11.141 21.942 1.00 54.88 88 ASN A C 1
ATOM 708 O O . ASN A 1 88 ? -6.152 -11.645 21.120 1.00 54.88 88 ASN A O 1
ATOM 712 N N . VAL A 1 89 ? -8.180 -10.832 21.607 1.00 55.91 89 VAL A N 1
ATOM 713 C CA . VAL A 1 89 ? -8.697 -10.982 20.225 1.00 55.91 89 VAL A CA 1
ATOM 714 C C . VAL A 1 89 ? -7.944 -10.067 19.245 1.00 55.91 89 VAL A C 1
ATOM 716 O O . VAL A 1 89 ? -7.774 -10.414 18.078 1.00 55.91 89 VAL A O 1
ATOM 719 N N . CYS A 1 90 ? -7.430 -8.931 19.725 1.00 53.53 90 CYS A N 1
ATOM 720 C CA . CYS A 1 90 ? -6.646 -7.990 18.927 1.00 53.53 90 CYS A CA 1
ATOM 721 C C . CYS A 1 90 ? -5.204 -8.478 18.664 1.00 53.53 90 CYS A C 1
ATOM 723 O O . CYS A 1 90 ? -4.634 -8.199 17.610 1.00 53.53 90 CYS A O 1
ATOM 725 N N . GLU A 1 91 ? -4.614 -9.260 19.574 1.00 57.47 91 GLU A N 1
ATOM 726 C CA . GLU A 1 91 ? -3.194 -9.633 19.492 1.00 57.47 91 GLU A CA 1
ATOM 727 C C . GLU A 1 91 ? -2.926 -10.936 18.735 1.00 57.47 91 GLU A C 1
ATOM 729 O O . GLU A 1 91 ? -1.873 -11.062 18.114 1.00 57.47 91 GLU A O 1
ATOM 734 N N . LYS A 1 92 ? -3.893 -11.862 18.683 1.00 61.97 92 LYS A N 1
ATOM 735 C CA . LYS A 1 92 ? -3.741 -13.174 18.019 1.00 61.97 92 LYS A CA 1
ATOM 736 C C . LYS A 1 92 ? -3.485 -13.092 16.502 1.00 61.97 92 LYS A C 1
ATOM 738 O O . LYS A 1 92 ? -3.027 -14.044 15.879 1.00 61.97 92 LYS A O 1
ATOM 743 N N . TRP A 1 93 ? -3.748 -11.935 15.894 1.00 65.00 93 TRP A N 1
ATOM 744 C CA . TRP A 1 93 ? -3.411 -11.654 14.495 1.00 65.00 93 TRP A CA 1
ATOM 745 C C . TRP A 1 93 ? -1.898 -11.532 14.261 1.00 65.00 93 TRP A C 1
ATOM 747 O O . TRP A 1 93 ? -1.445 -11.779 13.144 1.00 65.00 93 TRP A O 1
ATOM 757 N N . LYS A 1 94 ? -1.108 -11.188 15.293 1.00 58.72 94 LYS A N 1
ATOM 758 C CA . LYS A 1 94 ? 0.361 -11.258 15.220 1.00 58.72 94 LYS A CA 1
ATOM 759 C C . LYS A 1 94 ? 0.814 -12.698 15.007 1.00 58.72 94 LYS A C 1
ATOM 761 O O . LYS A 1 94 ? 1.566 -12.936 14.071 1.00 58.72 94 LYS A O 1
ATOM 766 N N . ASP A 1 95 ? 0.269 -13.639 15.781 1.00 69.50 95 ASP A N 1
ATOM 767 C CA . ASP A 1 95 ? 0.593 -15.067 15.652 1.00 69.50 95 ASP A CA 1
ATOM 768 C C . ASP A 1 95 ? 0.237 -15.605 14.256 1.00 69.50 95 ASP A C 1
ATOM 770 O O . ASP A 1 95 ? 0.978 -16.392 13.669 1.00 69.50 95 ASP A O 1
ATOM 774 N N . PHE A 1 96 ? -0.884 -15.145 13.689 1.00 54.97 96 PHE A N 1
ATOM 775 C CA . PHE A 1 96 ? -1.307 -15.507 12.335 1.00 54.97 96 PHE A CA 1
ATOM 776 C C . PHE A 1 96 ? -0.352 -14.972 11.251 1.00 54.97 96 PHE A C 1
ATOM 778 O O . PHE A 1 96 ? 0.052 -15.730 10.371 1.00 54.97 96 PHE A O 1
ATOM 785 N N . MET A 1 97 ? 0.065 -13.699 11.321 1.00 56.62 97 MET A N 1
ATOM 786 C CA . MET A 1 97 ? 1.029 -13.133 10.361 1.00 56.62 97 MET A CA 1
ATOM 787 C C . MET A 1 97 ? 2.432 -13.748 10.485 1.00 56.62 97 MET A C 1
ATOM 789 O O . MET A 1 97 ? 3.138 -13.895 9.486 1.00 56.62 97 MET A O 1
ATOM 793 N N . GLU A 1 98 ? 2.844 -14.116 11.697 1.00 56.09 98 GLU A N 1
ATOM 794 C CA . GLU A 1 98 ? 4.154 -14.712 11.970 1.00 56.09 98 GLU A CA 1
ATOM 795 C C . GLU A 1 98 ? 4.240 -16.165 11.466 1.00 56.09 98 GLU A C 1
ATOM 797 O O . GLU A 1 98 ? 5.273 -16.579 10.935 1.00 56.09 98 GLU A O 1
ATOM 802 N N . ALA A 1 99 ? 3.123 -16.902 11.494 1.00 61.78 99 ALA A N 1
ATOM 803 C CA . ALA A 1 99 ? 3.017 -18.240 10.912 1.00 61.78 99 ALA A CA 1
ATOM 804 C C . ALA A 1 99 ? 3.119 -18.254 9.371 1.00 61.78 99 ALA A C 1
ATOM 806 O O . ALA A 1 99 ? 3.647 -19.207 8.796 1.00 61.78 99 ALA A O 1
ATOM 807 N N . GLU A 1 100 ? 2.661 -17.201 8.684 1.00 50.12 100 GLU A N 1
ATOM 808 C CA . GLU A 1 100 ? 2.652 -17.136 7.212 1.00 50.12 100 GLU A CA 1
ATOM 809 C C . GLU A 1 100 ? 4.017 -16.716 6.621 1.00 50.12 100 GLU A C 1
ATOM 811 O O . GLU A 1 100 ? 4.401 -17.165 5.537 1.00 50.12 100 GLU A O 1
ATOM 816 N N . CYS A 1 101 ? 4.828 -15.962 7.377 1.00 49.75 101 CYS A N 1
ATOM 817 C CA . CYS A 1 101 ? 6.216 -15.634 7.018 1.00 49.75 101 CYS A CA 1
ATOM 818 C C . CYS A 1 101 ? 7.120 -16.887 6.929 1.00 49.75 101 CYS A C 1
ATOM 820 O O . CYS A 1 101 ? 8.019 -16.953 6.088 1.00 49.75 101 CYS A O 1
ATOM 822 N N . ALA A 1 102 ? 6.847 -17.919 7.738 1.00 55.09 102 ALA A N 1
ATOM 823 C CA . ALA A 1 102 ? 7.639 -19.151 7.789 1.00 55.09 102 ALA A CA 1
ATOM 824 C C . ALA A 1 102 ? 7.480 -20.064 6.553 1.00 55.09 102 ALA A C 1
ATOM 826 O O . ALA A 1 102 ? 8.317 -20.939 6.325 1.00 55.09 102 ALA A O 1
ATOM 827 N N . SER A 1 103 ? 6.443 -19.871 5.728 1.00 55.66 103 SER A N 1
ATOM 828 C CA . SER A 1 103 ? 6.165 -20.741 4.572 1.00 55.66 103 SER A CA 1
ATOM 829 C C . SER A 1 103 ? 6.755 -20.226 3.244 1.00 55.66 103 SER A C 1
ATOM 831 O O . SER A 1 103 ? 7.001 -21.006 2.325 1.00 55.66 103 SER A O 1
ATOM 833 N N . ALA A 1 104 ? 7.065 -18.928 3.130 1.00 55.16 104 ALA A N 1
ATOM 834 C CA . ALA A 1 104 ? 7.327 -18.276 1.839 1.00 55.16 104 ALA A CA 1
ATOM 835 C C . ALA A 1 104 ? 8.769 -18.382 1.280 1.00 55.16 104 ALA A C 1
ATOM 837 O O . ALA A 1 104 ? 9.043 -17.797 0.233 1.00 55.16 104 ALA A O 1
ATOM 838 N N . ASN A 1 105 ? 9.687 -19.122 1.918 1.00 57.62 105 ASN A N 1
ATOM 839 C CA . ASN A 1 105 ? 11.100 -19.217 1.492 1.00 57.62 105 ASN A CA 1
ATOM 840 C C . ASN A 1 105 ? 11.534 -20.571 0.894 1.00 57.62 105 ASN A C 1
ATOM 842 O O . ASN A 1 105 ? 12.716 -20.769 0.619 1.00 57.62 105 ASN A O 1
ATOM 846 N N . GLN A 1 106 ? 10.615 -21.502 0.627 1.00 55.25 106 GLN A N 1
ATOM 847 C CA . GLN A 1 106 ? 10.949 -22.754 -0.067 1.00 55.25 106 GLN A CA 1
ATOM 848 C C . GLN A 1 106 ? 10.761 -22.605 -1.581 1.00 55.25 106 GLN A C 1
ATOM 850 O O . GLN A 1 106 ? 9.776 -23.062 -2.152 1.00 55.25 106 GLN A O 1
ATOM 855 N N . GLY A 1 107 ? 11.692 -21.930 -2.253 1.00 55.81 107 GLY A N 1
ATOM 856 C CA . GLY A 1 107 ? 11.626 -21.811 -3.709 1.00 55.81 107 GLY A CA 1
ATOM 857 C C . GLY A 1 107 ? 12.784 -21.038 -4.315 1.00 55.81 107 GLY A C 1
ATOM 858 O O . GLY A 1 107 ? 12.629 -19.868 -4.654 1.00 55.81 107 GLY A O 1
ATOM 859 N N . GLY A 1 108 ? 13.931 -21.699 -4.483 1.00 47.28 108 GLY A N 1
ATOM 860 C CA . GLY A 1 108 ? 15.030 -21.138 -5.269 1.00 47.28 108 GLY A CA 1
ATOM 861 C C . GLY A 1 108 ? 16.385 -21.806 -5.066 1.00 47.28 108 GLY A C 1
ATOM 862 O O . GLY A 1 108 ? 17.338 -21.115 -4.725 1.00 47.28 108 GLY A O 1
ATOM 863 N N . SER A 1 109 ? 16.484 -23.119 -5.287 1.00 45.00 109 SER A N 1
ATOM 864 C CA . SER A 1 109 ? 17.774 -23.745 -5.606 1.00 45.00 109 SER A CA 1
ATOM 865 C C . SER A 1 109 ? 18.019 -23.586 -7.106 1.00 45.00 109 SER A C 1
ATOM 867 O O . SER A 1 109 ? 17.223 -24.074 -7.910 1.00 45.00 109 SER A O 1
ATOM 869 N N . ILE A 1 110 ? 19.081 -22.864 -7.463 1.00 47.59 110 ILE A N 1
ATOM 870 C CA . ILE A 1 110 ? 19.795 -23.051 -8.733 1.00 47.59 110 ILE A CA 1
ATOM 871 C C . ILE A 1 110 ? 20.939 -24.012 -8.436 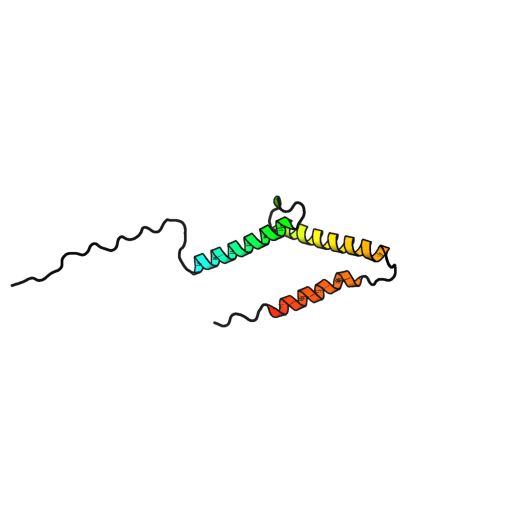1.00 47.59 110 ILE A C 1
ATOM 873 O O . ILE A 1 110 ? 21.583 -23.807 -7.381 1.00 47.59 110 ILE A O 1
#

Foldseek 3Di:
DDDDDDDDDDPPPPPPPPPDQDPDPVSVVVVVVVVVVVVVLVVLCVVFPPSVPDDPVVSVVSSVVVLVVVLVVVVVVVCVVPVPDDNCVSVCVVVVVVVVVVPPPPDDDD

Sequence (110 aa):
MQEEDSVPKPPPTKVRRKHGTAMDPQSIAARTRRERFSDRIRTLQRLVPNAERLDTVSMLGQTLEYVRFLQHQVSELYHGKDPAAPSNVCEKWKDFMEAECASANQGGSI

Organism: Ceratopteris richardii (NCBI:txid49495)

Radius of gyration: 28.7 Å; Cα contacts (8 Å, |Δi|>4): 24; chains: 1; bounding box: 61×36×97 Å

Mean predicted aligned error: 15.35 Å